Protein AF-A0A7J3TWW7-F1 (afdb_monomer_lite)

Secondary structure (DSSP, 8-state):
-------------EEEEEE----SS-S--TTSHHHHEEEPPEEEEEEEE-STT--EEEEEEEEEE-SS--S----BTTB-SSEEEEEEEEEEESS-EEEEEEEEESSEEEEEETTEEEEEE-S--S-EEPPPEEEEE-SEEEEEEEEEE-

pLDDT: mean 74.26, std 22.68, range [24.44, 97.81]

Sequence (150 aa):
MRYMRKSVFVPGLVVLIIGACLLGYGFKYAGDLDALIKASEWNVTWYRVIDSYGTWGDVIGRSTLPARFGRTTIVYDDVSEEFGFKATMTIELLRDDTVVFQTGSDDGIMLYVDGELVVNSWVLRGYTLNSPVHIPLKAGTHVLELWYYE

Foldseek 3Di:
DDPDPPPDAAWWWWKDWDQDPPPDDDDDDPPCVVVFKDKDWKWKWKFFADDLQRHGDDTPDIDTHGRGDIGDQDDDPNDNARMKIKIKMKMAGQFWTKIKTKTKDQAFKWKDKQNHTQDGRRGHDGIDIDDITIHTDGGGMIMMMMIYHD

Radius of gyration: 16.42 Å; chains: 1; bounding box: 52×33×41 Å

Structure (mmCIF, N/CA/C/O backbone):
data_AF-A0A7J3TWW7-F1
#
_entry.id   AF-A0A7J3TWW7-F1
#
loop_
_atom_site.group_PDB
_atom_site.id
_atom_site.type_symbol
_atom_site.label_atom_id
_atom_site.label_alt_id
_atom_site.label_comp_id
_atom_site.label_asym_id
_atom_site.label_entity_id
_atom_site.label_seq_id
_atom_site.pdbx_PDB_ins_code
_atom_site.Cartn_x
_atom_site.Cartn_y
_atom_site.Cartn_z
_atom_site.occupancy
_atom_site.B_iso_or_equiv
_atom_site.auth_seq_id
_atom_site.auth_comp_id
_atom_site.auth_asym_id
_atom_site.auth_atom_id
_atom_site.pdbx_PDB_model_num
ATOM 1 N N . MET A 1 1 ? 36.348 -14.630 -5.494 1.00 34.28 1 MET A N 1
ATOM 2 C CA . MET A 1 1 ? 36.447 -13.162 -5.649 1.00 34.28 1 MET A CA 1
ATOM 3 C C . MET A 1 1 ? 35.311 -12.536 -4.859 1.00 34.28 1 MET A C 1
ATOM 5 O O . MET A 1 1 ? 34.189 -13.008 -4.954 1.00 34.28 1 MET A O 1
ATOM 9 N N . ARG A 1 2 ? 35.634 -11.588 -3.979 1.00 36.47 2 ARG A N 1
ATOM 10 C CA . ARG A 1 2 ? 34.725 -10.994 -2.990 1.00 36.47 2 ARG A CA 1
ATOM 11 C C . ARG A 1 2 ? 33.919 -9.905 -3.695 1.00 36.47 2 ARG A C 1
ATOM 13 O O . ARG A 1 2 ? 34.450 -8.822 -3.915 1.00 36.47 2 ARG A O 1
ATOM 20 N N . TYR A 1 3 ? 32.694 -10.213 -4.113 1.00 34.44 3 TYR A N 1
ATOM 21 C CA . TYR A 1 3 ? 31.824 -9.202 -4.705 1.00 34.44 3 TYR A CA 1
ATOM 22 C C . TYR A 1 3 ? 31.476 -8.175 -3.627 1.00 34.44 3 TYR A C 1
ATOM 24 O O . TYR A 1 3 ? 30.953 -8.497 -2.560 1.00 34.44 3 TYR A O 1
ATOM 32 N N . MET A 1 4 ? 31.909 -6.944 -3.879 1.00 31.36 4 MET A N 1
ATOM 33 C CA . MET A 1 4 ? 31.621 -5.776 -3.065 1.00 31.36 4 MET A CA 1
ATOM 34 C C . MET A 1 4 ? 30.103 -5.604 -2.984 1.00 31.36 4 MET A C 1
ATOM 36 O O . MET A 1 4 ? 29.473 -5.351 -4.006 1.00 31.36 4 MET A O 1
ATOM 40 N N . ARG A 1 5 ? 29.529 -5.698 -1.777 1.00 31.98 5 ARG A N 1
ATOM 41 C CA . ARG A 1 5 ? 28.188 -5.173 -1.492 1.00 31.98 5 ARG A CA 1
ATOM 42 C C . ARG A 1 5 ? 28.248 -3.663 -1.708 1.00 31.98 5 ARG A C 1
ATOM 44 O O . ARG A 1 5 ? 28.716 -2.936 -0.834 1.00 31.98 5 ARG A O 1
ATOM 51 N N . LYS A 1 6 ? 27.891 -3.195 -2.902 1.00 28.00 6 LYS A N 1
ATOM 52 C CA . LYS A 1 6 ? 27.650 -1.772 -3.123 1.00 28.00 6 LYS A CA 1
ATOM 53 C C . LYS A 1 6 ? 26.308 -1.469 -2.475 1.00 28.00 6 LYS A C 1
ATOM 55 O O . LYS A 1 6 ? 25.274 -1.853 -2.999 1.00 28.00 6 LYS A O 1
ATOM 60 N N . SER A 1 7 ? 26.344 -0.830 -1.313 1.00 24.44 7 SER A N 1
ATOM 61 C CA . SER A 1 7 ? 25.154 -0.240 -0.714 1.00 24.44 7 SER A CA 1
ATOM 62 C C . SER A 1 7 ? 24.705 0.906 -1.615 1.00 24.44 7 SER A C 1
ATOM 64 O O . SER A 1 7 ? 25.335 1.964 -1.620 1.00 24.44 7 SER A O 1
ATOM 66 N N . VAL A 1 8 ? 23.671 0.675 -2.417 1.00 28.28 8 VAL A N 1
ATOM 67 C CA . VAL A 1 8 ? 22.966 1.742 -3.126 1.00 28.28 8 VAL A CA 1
ATOM 68 C C . VAL A 1 8 ? 21.905 2.274 -2.167 1.00 28.28 8 VAL A C 1
ATOM 70 O O . VAL A 1 8 ? 21.183 1.517 -1.520 1.00 28.28 8 VAL A O 1
ATOM 73 N N . PHE A 1 9 ? 21.939 3.586 -1.956 1.00 30.98 9 PHE A N 1
ATOM 74 C CA . PHE A 1 9 ? 21.064 4.309 -1.048 1.00 30.98 9 PHE A CA 1
ATOM 75 C C . PHE A 1 9 ? 19.880 4.816 -1.853 1.00 30.98 9 PHE A C 1
ATOM 77 O O . PHE A 1 9 ? 20.066 5.699 -2.686 1.00 30.98 9 PHE A O 1
ATOM 84 N N . VAL A 1 10 ? 18.692 4.302 -1.551 1.00 31.55 10 VAL A N 1
ATOM 85 C CA . VAL A 1 10 ? 17.443 4.881 -2.033 1.00 31.55 10 VAL A CA 1
ATOM 86 C C . VAL A 1 10 ? 16.579 5.193 -0.813 1.00 31.55 10 VAL A C 1
ATOM 88 O O . VAL A 1 10 ? 16.381 4.324 0.049 1.00 31.55 10 VAL A O 1
ATOM 91 N N . PRO A 1 11 ? 16.155 6.452 -0.618 1.00 30.31 11 PRO A N 1
ATOM 92 C CA . PRO A 1 11 ? 15.336 6.796 0.520 1.00 30.31 11 PRO A CA 1
ATOM 93 C C . PRO A 1 11 ? 13.897 6.319 0.317 1.00 30.31 11 PRO A C 1
ATOM 95 O O . PRO A 1 11 ? 13.223 6.747 -0.599 1.00 30.31 11 PRO A O 1
ATOM 98 N N . GLY A 1 12 ? 13.396 5.590 1.312 1.00 34.06 12 GLY A N 1
ATOM 99 C CA . GLY A 1 12 ? 12.126 5.912 1.947 1.00 34.06 12 GLY A CA 1
ATOM 100 C C . GLY A 1 12 ? 10.879 5.287 1.347 1.00 34.06 12 GLY A C 1
ATOM 101 O O . GLY A 1 12 ? 10.174 5.903 0.566 1.00 34.06 12 GLY A O 1
ATOM 102 N N . LEU A 1 13 ? 10.499 4.157 1.931 1.00 42.47 13 LEU A N 1
ATOM 103 C CA . LEU A 1 13 ? 9.100 3.871 2.181 1.00 42.47 13 LEU A CA 1
ATOM 104 C C . LEU A 1 13 ? 8.803 4.241 3.637 1.00 42.47 13 LEU A C 1
ATOM 106 O O . LEU A 1 13 ? 9.455 3.761 4.562 1.00 42.47 13 LEU A O 1
ATOM 110 N N . VAL A 1 14 ? 7.860 5.145 3.862 1.00 43.88 14 VAL A N 1
ATOM 111 C CA . VAL A 1 14 ? 7.315 5.405 5.200 1.00 43.88 14 VAL A CA 1
ATOM 112 C C . VAL A 1 14 ? 5.841 5.097 5.103 1.00 43.88 14 VAL A C 1
ATOM 114 O O . VAL A 1 14 ? 5.175 5.711 4.287 1.00 43.88 14 VAL A O 1
ATOM 117 N N . VAL A 1 15 ? 5.338 4.167 5.908 1.00 48.38 15 VAL A N 1
ATOM 118 C CA . VAL A 1 15 ? 3.901 4.063 6.181 1.00 48.38 15 VAL A CA 1
ATOM 119 C C . VAL A 1 15 ? 3.727 4.247 7.675 1.00 48.38 15 VAL A C 1
ATOM 121 O O . VAL A 1 15 ? 4.049 3.369 8.476 1.00 48.38 15 VAL A O 1
ATOM 124 N N . LEU A 1 16 ? 3.259 5.430 8.058 1.00 49.09 16 LEU A N 1
ATOM 125 C CA . LEU A 1 16 ? 2.826 5.689 9.423 1.00 49.09 16 LEU A CA 1
ATOM 126 C C . LEU A 1 16 ? 1.307 5.605 9.453 1.00 49.09 16 LEU A C 1
ATOM 128 O O . LEU A 1 16 ? 0.633 6.417 8.828 1.00 49.09 16 LEU A O 1
ATOM 132 N N . ILE A 1 17 ? 0.795 4.618 10.187 1.00 49.72 17 ILE A N 1
ATOM 133 C CA . ILE A 1 17 ? -0.590 4.588 10.652 1.00 49.72 17 ILE A CA 1
ATOM 134 C C . ILE A 1 17 ? -0.600 5.401 11.942 1.00 49.72 17 ILE A C 1
ATOM 136 O O . ILE A 1 17 ? -0.097 4.941 12.969 1.00 49.72 17 ILE A O 1
ATOM 140 N N . ILE A 1 18 ? -1.116 6.624 11.882 1.00 49.19 18 ILE A N 1
ATOM 141 C CA . ILE A 1 18 ? -1.306 7.474 13.058 1.00 49.19 18 ILE A CA 1
ATOM 142 C C . ILE A 1 18 ? -2.815 7.613 13.259 1.00 49.19 18 ILE A C 1
ATOM 144 O O . ILE A 1 18 ? -3.466 8.338 12.519 1.00 49.19 18 ILE A O 1
ATOM 148 N N . GLY A 1 19 ? -3.401 6.930 14.244 1.00 38.44 19 GLY A N 1
ATOM 149 C CA . GLY A 1 19 ? -4.734 7.298 14.730 1.00 38.44 19 GLY A CA 1
ATOM 150 C C . GLY A 1 19 ? -4.659 8.714 15.298 1.00 38.44 19 GLY A C 1
ATOM 151 O O . GLY A 1 19 ? -3.917 8.944 16.254 1.00 38.44 19 GLY A O 1
ATOM 152 N N . ALA A 1 20 ? -5.333 9.685 14.682 1.00 37.47 20 ALA A N 1
ATOM 153 C CA . ALA A 1 20 ? -5.228 11.082 15.085 1.00 37.47 20 ALA A CA 1
ATOM 154 C C . ALA A 1 20 ? -6.603 11.738 15.196 1.00 37.47 20 ALA A C 1
ATOM 156 O O . ALA A 1 20 ? -7.074 12.400 14.275 1.00 37.47 20 ALA A O 1
ATOM 157 N N . CYS A 1 21 ? -7.163 11.667 16.401 1.00 30.64 21 CYS A N 1
ATOM 158 C CA . CYS A 1 21 ? -7.782 12.822 17.041 1.00 30.64 21 CYS A CA 1
ATOM 159 C C . CYS A 1 21 ? -7.525 12.801 18.559 1.00 30.64 21 CYS A C 1
ATOM 161 O O . CYS A 1 21 ? -8.410 12.529 19.363 1.00 30.64 21 CYS A O 1
ATOM 163 N N . LEU A 1 22 ? -6.316 13.201 18.962 1.00 30.78 22 LEU A N 1
ATOM 164 C CA . LEU A 1 22 ? -6.206 14.237 19.990 1.00 30.78 22 LEU A CA 1
ATOM 165 C C . LEU A 1 22 ? -6.033 15.561 19.238 1.00 30.78 22 LEU A C 1
ATOM 167 O O . LEU A 1 22 ? -4.920 16.021 18.986 1.00 30.78 22 LEU A O 1
ATOM 171 N N . LEU A 1 23 ? -7.151 16.137 18.785 1.00 34.19 23 LEU A N 1
ATOM 172 C CA . LEU A 1 23 ? -7.170 17.522 18.319 1.00 34.19 23 LEU A CA 1
ATOM 173 C C . LEU A 1 23 ? -6.883 18.412 19.532 1.00 34.19 23 LEU A C 1
ATOM 175 O O . LEU A 1 23 ? -7.774 18.742 20.307 1.00 34.19 23 LEU A O 1
ATOM 179 N N . GLY A 1 24 ? -5.606 18.745 19.702 1.00 32.03 24 GLY A N 1
ATOM 180 C CA . GLY A 1 24 ? -5.088 19.535 20.812 1.00 32.03 24 GLY A CA 1
ATOM 181 C C . GLY A 1 24 ? -4.198 18.699 21.727 1.00 32.03 24 GLY A C 1
ATOM 182 O O . GLY A 1 24 ? -4.659 17.750 22.344 1.00 32.03 24 GLY A O 1
ATOM 183 N N . TYR A 1 25 ? -2.940 19.125 21.852 1.00 30.67 25 TYR A N 1
ATOM 184 C CA . TYR A 1 25 ? -1.873 18.562 22.693 1.00 30.67 25 TYR A CA 1
ATOM 185 C C . TYR A 1 25 ? -1.078 17.387 22.103 1.00 30.67 25 TYR A C 1
ATOM 187 O O . TYR A 1 25 ? -1.235 16.243 22.491 1.00 30.67 25 TYR A O 1
ATOM 195 N N . GLY A 1 26 ? -0.142 17.750 21.215 1.00 32.69 26 GLY A N 1
ATOM 196 C CA . GLY A 1 26 ? 1.289 17.421 21.302 1.00 32.69 26 GLY A CA 1
ATOM 197 C C . GLY A 1 26 ? 1.720 15.954 21.382 1.00 32.69 26 GLY A C 1
ATOM 198 O O . GLY A 1 26 ? 1.372 15.274 22.327 1.00 32.69 26 GLY A O 1
ATOM 199 N N . PHE A 1 27 ? 2.602 15.558 20.451 1.00 37.34 27 PHE A N 1
ATOM 200 C CA . PHE A 1 27 ? 3.591 14.453 20.430 1.00 37.34 27 PHE A CA 1
ATOM 201 C C . PHE A 1 27 ? 3.882 13.660 21.739 1.00 37.34 27 PHE A C 1
ATOM 203 O O . PHE A 1 27 ? 5.023 13.482 22.160 1.00 37.34 27 PHE A O 1
ATOM 210 N N . LYS A 1 28 ? 2.845 13.124 2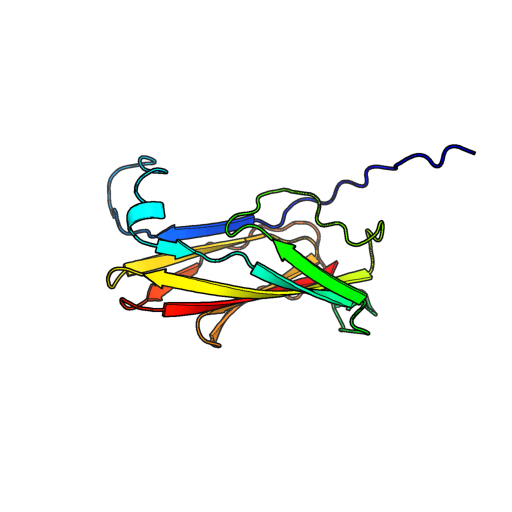2.363 1.00 37.50 28 LYS A N 1
ATOM 211 C CA . LYS A 1 28 ? 2.770 12.051 23.353 1.00 37.50 28 LYS A CA 1
ATOM 212 C C . LYS A 1 28 ? 1.516 11.338 22.855 1.00 37.50 28 LYS A C 1
ATOM 214 O O . LYS A 1 28 ? 0.482 11.972 22.769 1.00 37.50 28 LYS A O 1
ATOM 219 N N . TYR A 1 29 ? 1.551 10.166 22.246 1.00 39.22 29 TYR A N 1
ATOM 220 C CA . TYR A 1 29 ? 1.827 8.892 22.876 1.00 39.22 29 TYR A CA 1
ATOM 221 C C . TYR A 1 29 ? 2.133 7.881 21.762 1.00 39.22 29 TYR A C 1
ATOM 223 O O . TYR A 1 29 ? 1.230 7.410 21.079 1.00 39.22 29 TYR A O 1
ATOM 231 N N . ALA A 1 30 ? 3.399 7.497 21.596 1.00 41.38 30 ALA A N 1
ATOM 232 C CA . ALA A 1 30 ? 3.732 6.313 20.798 1.00 41.38 30 ALA A CA 1
ATOM 233 C C . ALA A 1 30 ? 3.204 5.011 21.448 1.00 41.38 30 ALA A C 1
ATOM 235 O O . ALA A 1 30 ? 3.115 3.994 20.773 1.00 41.38 30 ALA A O 1
ATOM 236 N N . GLY A 1 31 ? 2.839 5.053 22.741 1.00 40.06 31 GLY A N 1
ATOM 237 C CA . GLY A 1 31 ? 2.336 3.911 23.514 1.00 40.06 31 GLY A CA 1
ATOM 238 C C . GLY A 1 31 ? 0.823 3.652 23.449 1.00 40.06 31 GLY A C 1
ATOM 239 O O . GLY A 1 31 ? 0.417 2.551 23.791 1.00 40.06 31 GLY A O 1
ATOM 240 N N . ASP A 1 32 ? -0.002 4.608 22.993 1.00 49.12 32 ASP A N 1
ATOM 241 C CA . ASP A 1 32 ? -1.472 4.438 22.891 1.00 49.12 32 ASP A CA 1
ATOM 242 C C . ASP A 1 32 ? -1.933 3.918 21.518 1.00 49.12 32 ASP A C 1
ATOM 244 O O . ASP A 1 32 ? -3.066 3.469 21.358 1.00 49.12 32 ASP A O 1
ATOM 248 N N . LEU A 1 33 ? -1.062 3.949 20.507 1.00 49.81 33 LEU A N 1
ATOM 249 C CA . LEU A 1 33 ? -1.395 3.494 19.154 1.00 49.81 33 LEU A CA 1
ATOM 250 C C . LEU A 1 33 ? -1.642 1.984 19.087 1.00 49.81 33 LEU A C 1
ATOM 252 O O . LEU A 1 33 ? -2.605 1.554 18.455 1.00 49.81 33 LEU A O 1
ATOM 256 N N . ASP A 1 34 ? -0.831 1.199 19.796 1.00 50.97 34 ASP A N 1
ATOM 257 C CA . ASP A 1 34 ? -0.985 -0.259 19.867 1.00 50.97 34 ASP A CA 1
ATOM 258 C C . ASP A 1 34 ? -2.210 -0.662 20.717 1.00 50.97 34 ASP A C 1
ATOM 260 O O . ASP A 1 34 ? -2.677 -1.799 20.644 1.00 50.97 34 ASP A O 1
ATOM 264 N N . ALA A 1 35 ? -2.763 0.277 21.499 1.00 56.50 35 ALA A N 1
ATOM 265 C CA . ALA A 1 35 ? -4.003 0.087 22.245 1.00 56.50 35 ALA A CA 1
ATOM 266 C C . ALA A 1 35 ? -5.260 0.334 21.395 1.00 56.50 35 ALA A C 1
ATOM 268 O O . ALA A 1 35 ? -6.320 -0.164 21.757 1.00 56.50 35 ALA A O 1
ATOM 269 N N . LEU A 1 36 ? -5.170 1.081 20.288 1.00 65.88 36 LEU A N 1
ATOM 270 C CA . LEU A 1 36 ? -6.326 1.463 19.464 1.00 65.88 36 LEU A CA 1
ATOM 271 C C . LEU A 1 36 ? -6.402 0.700 18.137 1.00 65.88 36 LEU A C 1
ATOM 273 O O . LEU A 1 36 ? -7.504 0.429 17.653 1.00 65.88 36 LEU A O 1
ATOM 277 N N . ILE A 1 37 ? -5.245 0.379 17.555 1.00 72.38 37 ILE A N 1
ATOM 278 C CA . ILE A 1 37 ? -5.134 -0.278 16.254 1.00 72.38 37 ILE A CA 1
ATOM 279 C C . ILE A 1 37 ? -4.206 -1.479 16.382 1.00 72.38 37 ILE A C 1
ATOM 281 O O . ILE A 1 37 ? -3.019 -1.331 16.671 1.00 72.38 37 ILE A O 1
ATOM 285 N N . LYS A 1 38 ? -4.728 -2.673 16.097 1.00 82.62 38 LYS A N 1
ATOM 286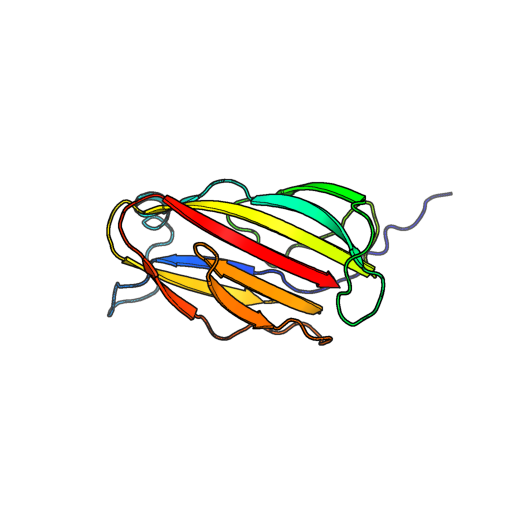 C CA . LYS A 1 38 ? -3.893 -3.864 15.900 1.00 82.62 38 LYS A CA 1
ATOM 287 C C . LYS A 1 38 ? -3.618 -4.027 14.419 1.00 82.62 38 LYS A C 1
ATOM 289 O O . LYS A 1 38 ? -4.539 -4.002 13.614 1.00 82.62 38 LYS A O 1
ATOM 294 N N . ALA A 1 39 ? -2.357 -4.206 14.065 1.00 82.19 39 ALA A N 1
ATOM 295 C CA . ALA A 1 39 ? -1.908 -4.292 12.686 1.00 82.19 39 ALA A CA 1
ATOM 296 C C . ALA A 1 39 ? -1.231 -5.644 12.440 1.00 82.19 39 ALA A C 1
ATOM 298 O O . ALA A 1 39 ? -0.400 -6.071 13.244 1.00 82.19 39 ALA A O 1
ATOM 299 N N . SER A 1 40 ? -1.572 -6.311 11.336 1.00 85.31 40 SER A N 1
ATOM 300 C CA . SER A 1 40 ? -0.827 -7.488 10.880 1.00 85.31 40 SER A CA 1
ATOM 301 C C . SER A 1 40 ? 0.513 -7.089 10.257 1.00 85.31 40 SER A C 1
ATOM 303 O O . SER A 1 40 ? 0.765 -5.920 9.970 1.00 85.31 40 SER A O 1
ATOM 305 N N . GLU A 1 41 ? 1.369 -8.069 9.975 1.00 83.81 41 GLU A N 1
ATOM 306 C CA . GLU A 1 41 ? 2.409 -7.869 8.966 1.00 83.81 41 GLU A CA 1
ATOM 307 C C . GLU A 1 41 ? 1.770 -7.657 7.586 1.00 83.81 41 GLU A C 1
ATOM 309 O O . GLU A 1 41 ? 0.646 -8.100 7.320 1.00 83.81 41 GLU A O 1
ATOM 314 N N . TRP A 1 42 ? 2.503 -6.990 6.703 1.00 85.31 42 TRP A N 1
ATOM 315 C CA . TRP A 1 42 ? 2.181 -6.938 5.288 1.00 85.31 42 TRP A CA 1
ATOM 316 C C . TRP A 1 42 ? 2.533 -8.270 4.641 1.00 85.31 42 TRP A C 1
ATOM 318 O O . TRP A 1 42 ? 3.668 -8.727 4.751 1.00 85.31 42 TRP A O 1
ATOM 328 N N . ASN A 1 43 ? 1.589 -8.868 3.923 1.00 91.50 43 ASN A N 1
ATOM 329 C CA . ASN A 1 43 ? 1.868 -9.957 2.997 1.00 91.50 43 ASN A CA 1
ATOM 330 C C . ASN A 1 43 ? 2.277 -9.358 1.653 1.00 91.50 43 ASN A C 1
ATOM 332 O O . ASN A 1 43 ? 1.494 -8.618 1.064 1.00 91.50 43 ASN A O 1
ATOM 336 N N . VAL A 1 44 ? 3.492 -9.645 1.191 1.00 91.50 44 VAL A N 1
ATOM 337 C CA . VAL A 1 44 ? 4.095 -8.969 0.039 1.00 91.50 44 VAL A CA 1
ATOM 338 C C . VAL A 1 44 ? 4.274 -9.943 -1.112 1.00 91.50 44 VAL A C 1
ATOM 340 O O . VAL A 1 44 ? 4.852 -11.017 -0.945 1.00 91.50 44 VAL A O 1
ATOM 343 N N . THR A 1 45 ? 3.820 -9.542 -2.296 1.00 94.19 45 THR A N 1
ATOM 344 C CA . THR A 1 45 ? 4.186 -10.177 -3.565 1.00 94.19 45 THR A CA 1
ATOM 345 C C . THR A 1 45 ? 5.078 -9.226 -4.347 1.00 94.19 45 THR A C 1
ATOM 347 O O . THR A 1 45 ? 4.680 -8.096 -4.629 1.00 94.19 45 THR A O 1
ATOM 350 N N . TRP A 1 46 ? 6.271 -9.699 -4.690 1.00 93.38 46 TRP A N 1
ATOM 351 C CA . TRP A 1 46 ? 7.276 -8.964 -5.448 1.00 93.38 46 TRP A CA 1
ATOM 352 C C . TRP A 1 46 ? 7.091 -9.194 -6.936 1.00 93.38 46 TRP A C 1
ATOM 354 O O . TRP A 1 46 ? 6.834 -10.323 -7.368 1.00 93.38 46 TRP A O 1
ATOM 364 N N . TYR A 1 47 ? 7.288 -8.140 -7.711 1.00 93.69 47 TYR A N 1
ATOM 365 C CA . TYR A 1 47 ? 7.183 -8.142 -9.160 1.00 93.69 47 TYR A CA 1
ATOM 366 C C . TYR A 1 47 ? 8.455 -7.568 -9.766 1.00 93.69 47 TYR A C 1
ATOM 368 O O . TYR A 1 47 ? 9.029 -6.618 -9.233 1.00 93.69 47 TYR A O 1
ATOM 376 N N . ARG A 1 48 ? 8.854 -8.112 -10.916 1.00 92.31 48 ARG A N 1
ATOM 377 C CA . ARG A 1 48 ? 9.702 -7.373 -11.851 1.00 92.31 48 ARG A CA 1
ATOM 378 C C . ARG A 1 48 ? 8.897 -6.185 -12.368 1.00 92.31 48 ARG A C 1
ATOM 380 O O . ARG A 1 48 ? 7.725 -6.350 -12.706 1.00 92.31 48 ARG A O 1
ATOM 387 N N . VAL A 1 49 ? 9.520 -5.023 -12.464 1.00 92.69 49 VAL A N 1
ATOM 388 C CA . VAL A 1 49 ? 8.967 -3.859 -13.161 1.00 92.69 49 VAL A CA 1
ATOM 389 C C . VAL A 1 49 ? 9.648 -3.788 -14.524 1.00 92.69 49 VAL A C 1
ATOM 391 O O . VAL A 1 49 ? 10.841 -4.039 -14.630 1.00 92.69 49 VAL A O 1
ATOM 394 N N . ILE A 1 50 ? 8.879 -3.589 -15.594 1.00 93.06 50 ILE A N 1
ATOM 395 C CA . ILE A 1 50 ? 9.390 -3.757 -16.970 1.00 93.06 50 ILE A CA 1
ATOM 396 C C . ILE A 1 50 ? 9.636 -2.436 -17.702 1.00 93.06 50 ILE A C 1
ATOM 398 O O . ILE A 1 50 ? 10.088 -2.448 -18.846 1.00 93.06 50 ILE A O 1
ATOM 402 N N . ASP A 1 51 ? 9.336 -1.311 -17.058 1.00 92.25 51 ASP A N 1
ATOM 403 C CA . ASP A 1 51 ? 9.660 0.031 -17.527 1.00 92.25 51 ASP A CA 1
ATOM 404 C C . ASP A 1 51 ? 9.768 1.021 -16.358 1.00 92.25 51 ASP A C 1
ATOM 406 O O . ASP A 1 51 ? 9.337 0.749 -15.242 1.00 92.25 51 ASP A O 1
ATOM 410 N N . SER A 1 52 ? 10.287 2.217 -16.630 1.00 90.50 52 SER A N 1
ATOM 411 C CA . SER A 1 52 ? 10.440 3.284 -15.631 1.00 90.50 52 SER A CA 1
ATOM 412 C C . SER A 1 52 ? 9.115 3.911 -15.158 1.00 90.50 52 SER A C 1
ATOM 414 O O . SER A 1 52 ? 9.125 4.889 -14.416 1.00 90.50 52 SER A O 1
ATOM 416 N N . TYR A 1 53 ? 7.962 3.415 -15.615 1.00 93.06 53 TYR A N 1
ATOM 417 C CA . TYR A 1 53 ? 6.636 3.932 -15.258 1.00 93.06 53 TYR A CA 1
ATOM 418 C C . TYR A 1 53 ? 5.858 2.964 -14.354 1.00 93.06 53 TYR A C 1
ATOM 420 O O . TYR A 1 53 ? 4.659 3.150 -14.120 1.00 93.06 53 TYR A O 1
ATOM 428 N N . GLY A 1 54 ? 6.532 1.936 -13.831 1.00 93.75 54 GLY A N 1
ATOM 429 C CA . GLY A 1 54 ? 5.941 0.985 -12.900 1.00 93.75 54 GLY A CA 1
ATOM 430 C C . GLY A 1 54 ? 5.051 -0.053 -13.579 1.00 93.75 54 GLY A C 1
ATOM 431 O O . GLY A 1 54 ? 4.120 -0.561 -12.950 1.00 93.75 54 GLY A O 1
ATOM 432 N N . THR A 1 55 ? 5.267 -0.377 -14.858 1.00 96.12 55 THR A N 1
ATOM 433 C CA . THR A 1 55 ? 4.517 -1.473 -15.484 1.00 96.12 55 THR A CA 1
ATOM 434 C C . THR A 1 55 ? 4.906 -2.807 -14.848 1.00 96.12 55 THR A C 1
ATOM 436 O O . THR A 1 55 ? 6.073 -3.200 -14.828 1.00 96.12 55 THR A O 1
ATOM 439 N N . TRP A 1 56 ? 3.906 -3.527 -14.338 1.00 96.94 56 TRP A N 1
ATOM 440 C CA . TRP A 1 56 ? 4.089 -4.834 -13.712 1.00 96.94 56 TRP A CA 1
ATOM 441 C C . TRP A 1 56 ? 4.499 -5.908 -14.725 1.00 96.94 56 TRP A C 1
ATOM 443 O O . TRP A 1 56 ? 3.824 -6.109 -15.734 1.00 96.94 56 TRP A O 1
ATOM 453 N N . GLY A 1 57 ? 5.566 -6.637 -14.410 1.00 95.19 57 GLY A N 1
ATOM 454 C CA . GLY A 1 57 ? 5.974 -7.875 -15.066 1.00 95.19 57 GLY A CA 1
ATOM 455 C C . GLY A 1 57 ? 5.687 -9.108 -14.210 1.00 95.19 57 GLY A C 1
ATOM 456 O O . GLY A 1 57 ? 4.689 -9.182 -13.491 1.00 95.19 57 GLY A O 1
ATOM 457 N N . ASP A 1 58 ? 6.579 -10.094 -14.296 1.00 94.94 58 ASP A N 1
ATOM 458 C CA . ASP A 1 58 ? 6.432 -11.377 -13.608 1.00 94.94 58 ASP A CA 1
ATOM 459 C C . ASP A 1 58 ? 6.523 -11.255 -12.082 1.00 94.94 58 ASP A C 1
ATOM 461 O O . ASP A 1 58 ? 7.259 -10.426 -11.543 1.00 94.94 58 ASP A O 1
ATOM 465 N N . VAL A 1 59 ? 5.832 -12.155 -11.375 1.00 94.81 59 VAL A N 1
ATOM 466 C CA . VAL A 1 59 ? 6.019 -12.350 -9.932 1.00 94.81 59 VAL A CA 1
ATOM 467 C C . VAL A 1 59 ? 7.391 -12.971 -9.690 1.00 94.81 59 VAL A C 1
ATOM 469 O O . VAL A 1 59 ? 7.656 -14.086 -10.139 1.00 94.81 59 VAL A O 1
ATOM 472 N N . ILE A 1 60 ? 8.239 -12.278 -8.934 1.00 90.44 60 ILE A N 1
ATOM 473 C CA . ILE A 1 60 ? 9.611 -12.715 -8.637 1.00 90.44 60 ILE A CA 1
ATOM 474 C C . ILE A 1 60 ? 9.771 -13.271 -7.224 1.00 90.44 60 ILE A C 1
ATOM 476 O O . ILE A 1 60 ? 10.777 -13.921 -6.950 1.00 90.44 60 ILE A O 1
ATOM 480 N N . GLY A 1 61 ? 8.788 -13.069 -6.338 1.00 88.50 61 GLY A N 1
ATOM 481 C CA . GLY A 1 61 ? 8.893 -13.524 -4.956 1.00 88.50 61 GLY A CA 1
ATOM 482 C C . GLY A 1 61 ? 7.706 -13.213 -4.063 1.00 88.50 61 GLY A C 1
ATOM 483 O O . GLY A 1 61 ? 6.765 -12.518 -4.446 1.00 88.50 61 GLY A O 1
ATOM 484 N N . ARG A 1 62 ? 7.781 -13.716 -2.828 1.00 91.19 62 ARG A N 1
ATOM 485 C CA . ARG A 1 62 ? 6.874 -13.368 -1.728 1.00 91.19 62 ARG A CA 1
ATOM 486 C C . ARG A 1 62 ? 7.649 -13.213 -0.427 1.00 91.19 62 ARG A C 1
ATOM 488 O O . ARG A 1 62 ? 8.619 -13.933 -0.206 1.00 91.19 62 ARG A O 1
ATOM 495 N N . SER A 1 63 ? 7.207 -12.305 0.433 1.00 87.69 63 SER A N 1
ATOM 496 C CA . SER A 1 63 ? 7.769 -12.107 1.774 1.00 87.69 63 SER A CA 1
ATOM 497 C C . SER A 1 63 ? 6.732 -11.485 2.711 1.00 87.69 63 SER A C 1
ATOM 499 O O . SER A 1 63 ? 5.570 -11.307 2.336 1.00 87.69 63 SER A O 1
ATOM 501 N N . THR A 1 64 ? 7.156 -11.133 3.925 1.00 84.25 64 THR A N 1
ATOM 502 C CA . THR A 1 64 ? 6.414 -10.207 4.779 1.00 84.25 64 THR A CA 1
ATOM 503 C C . THR A 1 64 ? 7.222 -8.946 5.062 1.00 84.25 64 THR A C 1
ATOM 505 O O . THR A 1 64 ? 8.449 -8.938 4.934 1.00 84.25 64 THR A O 1
ATOM 508 N N . LEU A 1 65 ? 6.524 -7.863 5.403 1.00 79.12 65 LEU A N 1
ATOM 509 C CA . LEU A 1 65 ? 7.115 -6.649 5.967 1.00 79.12 65 LEU A CA 1
ATOM 510 C C . LEU A 1 65 ? 6.414 -6.325 7.292 1.00 79.12 65 LEU A C 1
ATOM 512 O O . LEU A 1 65 ? 5.215 -6.588 7.429 1.00 79.12 65 LEU A O 1
ATOM 516 N N . PRO A 1 66 ? 7.117 -5.741 8.275 1.00 75.88 66 PRO A N 1
ATOM 517 C CA . PRO A 1 66 ? 6.493 -5.373 9.541 1.00 75.88 66 PRO A CA 1
ATOM 518 C C . PRO A 1 66 ? 5.386 -4.335 9.321 1.00 75.88 66 PRO A C 1
ATOM 520 O O . PRO A 1 66 ? 5.461 -3.529 8.397 1.00 75.88 66 PRO A O 1
ATOM 523 N N . ALA A 1 67 ? 4.389 -4.301 10.211 1.00 71.62 67 ALA A N 1
ATOM 524 C CA . ALA A 1 67 ? 3.275 -3.342 10.165 1.00 71.62 67 ALA A CA 1
ATOM 525 C C . ALA A 1 67 ? 3.726 -1.879 9.991 1.00 71.62 67 ALA A C 1
ATOM 527 O O . ALA A 1 67 ? 3.055 -1.076 9.344 1.00 71.62 67 ALA A O 1
ATOM 528 N N . ARG A 1 68 ? 4.879 -1.542 10.580 1.00 67.25 68 ARG A N 1
ATOM 529 C CA . ARG A 1 68 ? 5.580 -0.274 10.396 1.00 67.25 68 ARG A CA 1
ATOM 530 C C . ARG A 1 68 ? 6.992 -0.573 9.906 1.00 67.25 68 ARG A C 1
ATOM 532 O O . ARG A 1 68 ? 7.780 -1.179 10.629 1.00 67.25 68 ARG A O 1
ATOM 539 N N . PHE A 1 69 ? 7.329 -0.092 8.720 1.00 61.47 69 PHE A N 1
ATOM 540 C CA . PHE A 1 69 ? 8.706 0.021 8.246 1.00 61.47 69 PHE A CA 1
ATOM 541 C C . PHE A 1 69 ? 8.985 1.506 7.951 1.00 61.47 69 PHE A C 1
ATOM 543 O O . PHE A 1 69 ? 8.119 2.244 7.476 1.00 61.47 69 PHE A O 1
ATOM 550 N N . GLY A 1 70 ? 10.170 1.977 8.346 1.00 56.62 70 GLY A N 1
ATOM 551 C CA . GLY A 1 70 ? 10.638 3.341 8.071 1.00 56.62 70 GLY A CA 1
ATOM 552 C C . GLY A 1 70 ? 11.522 3.381 6.827 1.00 56.62 70 GLY A C 1
ATOM 553 O O . GLY A 1 70 ? 11.532 2.408 6.077 1.00 56.62 70 GLY A O 1
ATOM 554 N N . ARG A 1 71 ? 12.323 4.458 6.676 1.00 50.75 71 ARG A N 1
ATOM 555 C CA . ARG A 1 71 ? 13.439 4.583 5.708 1.00 50.75 71 ARG A CA 1
ATOM 556 C C . ARG A 1 71 ? 14.418 3.410 5.856 1.00 50.75 71 ARG A C 1
ATOM 558 O O . ARG A 1 71 ? 15.475 3.522 6.468 1.00 50.75 71 ARG A O 1
ATOM 565 N N . THR A 1 72 ? 14.012 2.273 5.337 1.00 52.38 72 THR A N 1
ATOM 566 C CA . THR A 1 72 ? 14.721 1.0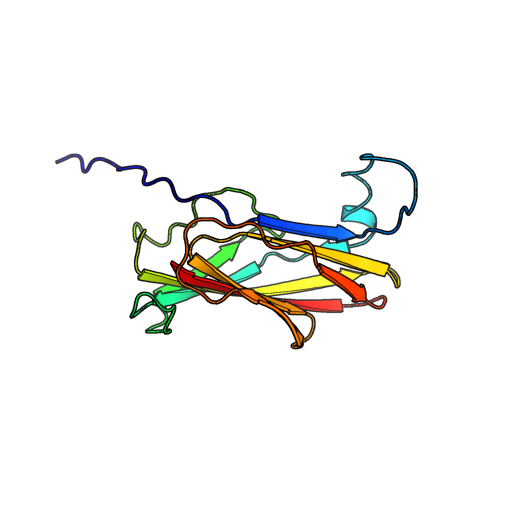09 5.275 1.00 52.38 72 THR A CA 1
ATOM 567 C C . THR A 1 72 ? 14.898 0.729 3.798 1.00 52.38 72 THR A C 1
ATOM 569 O O . THR A 1 72 ? 14.034 1.076 2.993 1.00 52.38 72 THR A O 1
ATOM 572 N N . THR A 1 73 ? 16.054 0.190 3.434 1.00 54.38 73 THR A N 1
ATOM 573 C CA . THR A 1 73 ? 16.303 -0.202 2.053 1.00 54.38 73 THR A CA 1
ATOM 574 C C . THR A 1 73 ? 15.410 -1.397 1.766 1.00 54.38 73 THR A C 1
ATOM 576 O O . THR A 1 73 ? 15.554 -2.446 2.398 1.00 54.38 73 THR A O 1
ATOM 579 N N . ILE A 1 74 ? 14.466 -1.214 0.854 1.00 61.47 74 ILE A N 1
ATOM 580 C CA . ILE A 1 74 ? 13.691 -2.314 0.317 1.00 61.47 74 ILE A CA 1
ATOM 581 C C . ILE A 1 74 ? 14.530 -2.886 -0.816 1.00 61.47 74 ILE A C 1
ATOM 583 O O . ILE A 1 74 ? 14.720 -2.239 -1.832 1.00 61.47 74 ILE A O 1
ATOM 587 N N . VAL A 1 75 ? 15.108 -4.061 -0.589 1.00 59.88 75 VAL A N 1
ATOM 588 C CA . VAL A 1 75 ? 15.865 -4.797 -1.603 1.00 59.88 75 VAL A CA 1
ATOM 589 C C . VAL A 1 75 ? 15.217 -6.157 -1.721 1.00 59.88 75 VAL A C 1
ATOM 591 O O . VAL A 1 75 ? 15.018 -6.834 -0.707 1.00 59.88 75 VAL A O 1
ATOM 594 N N . TYR A 1 76 ? 14.922 -6.570 -2.945 1.00 65.12 76 TYR A N 1
ATOM 595 C CA . TYR A 1 76 ? 14.553 -7.946 -3.222 1.00 65.12 76 TYR A CA 1
ATOM 596 C C . TYR A 1 76 ? 15.713 -8.649 -3.928 1.00 65.12 76 TYR A C 1
ATOM 598 O O . TYR A 1 76 ? 16.064 -8.282 -5.041 1.00 65.12 76 TYR A O 1
AT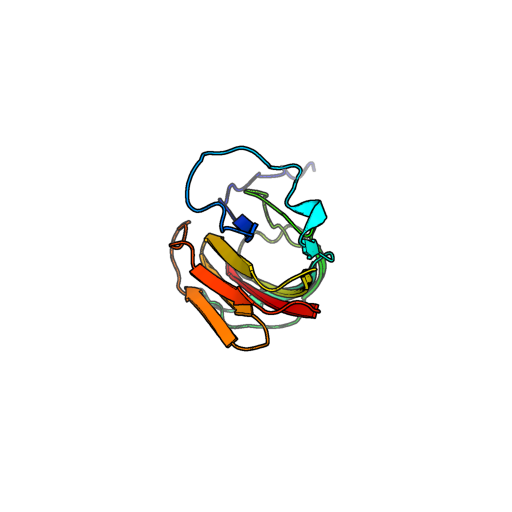OM 606 N N . ASP A 1 77 ? 16.305 -9.649 -3.266 1.00 63.59 77 ASP A N 1
ATOM 607 C CA . ASP A 1 77 ? 17.311 -10.564 -3.840 1.00 63.59 77 ASP A CA 1
ATOM 608 C C . ASP A 1 77 ? 18.435 -9.860 -4.642 1.00 63.59 77 ASP A C 1
ATOM 610 O O . ASP A 1 77 ? 18.735 -10.215 -5.779 1.00 63.59 77 ASP A O 1
ATOM 614 N N . ASP A 1 78 ? 19.029 -8.814 -4.049 1.00 62.25 78 ASP A N 1
ATOM 615 C CA . ASP A 1 78 ? 20.087 -7.958 -4.623 1.00 62.25 78 ASP A CA 1
ATOM 616 C C . ASP A 1 78 ? 19.702 -7.131 -5.876 1.00 62.25 78 ASP A C 1
ATOM 618 O O . ASP A 1 78 ? 20.565 -6.479 -6.472 1.00 62.25 78 ASP A O 1
ATOM 622 N N . VAL A 1 79 ? 18.421 -7.087 -6.254 1.00 59.44 79 VAL A N 1
ATOM 623 C CA . VAL A 1 79 ? 17.890 -6.190 -7.291 1.00 59.44 79 VAL A CA 1
ATOM 624 C C . VAL A 1 79 ? 17.545 -4.848 -6.645 1.00 59.44 79 VAL A C 1
ATOM 626 O O . VAL A 1 79 ? 16.737 -4.796 -5.718 1.00 59.44 79 VAL A O 1
ATOM 629 N N . SER A 1 80 ? 18.196 -3.773 -7.097 1.00 64.12 80 SER A N 1
ATOM 630 C CA . SER A 1 80 ? 17.964 -2.409 -6.597 1.00 64.12 80 SER A CA 1
ATOM 631 C C . SER A 1 80 ? 17.254 -1.495 -7.593 1.00 64.12 80 SER A C 1
ATOM 633 O O . SER A 1 80 ? 16.999 -0.358 -7.250 1.00 64.12 80 SER A O 1
ATOM 635 N N . GLU A 1 81 ? 16.980 -1.964 -8.807 1.00 64.06 81 GLU A N 1
ATOM 636 C CA . GLU A 1 81 ? 16.356 -1.190 -9.886 1.00 64.06 81 GLU A CA 1
ATOM 637 C C . GLU A 1 81 ? 15.379 -2.132 -10.607 1.00 64.06 81 GLU A C 1
ATOM 639 O O . GLU A 1 81 ? 15.685 -3.323 -10.736 1.00 64.06 81 GLU A O 1
ATOM 644 N N . GLU A 1 82 ? 14.244 -1.635 -11.096 1.00 82.19 82 GLU A N 1
ATOM 645 C CA . GLU A 1 82 ? 13.248 -2.402 -11.867 1.00 82.19 82 GLU A CA 1
ATOM 646 C C . GLU A 1 82 ? 12.504 -3.496 -11.068 1.00 82.19 82 GLU A C 1
ATOM 648 O O . GLU A 1 82 ? 12.260 -4.619 -11.542 1.00 82.19 82 GLU A O 1
ATOM 653 N N . PHE A 1 83 ? 12.079 -3.178 -9.848 1.00 88.69 83 PHE A N 1
ATOM 654 C CA . PHE A 1 83 ? 11.215 -4.032 -9.042 1.00 88.69 83 PHE A CA 1
ATOM 655 C C . PHE A 1 83 ? 10.103 -3.244 -8.351 1.00 88.69 83 PHE A C 1
ATOM 657 O O . PHE A 1 83 ? 10.119 -2.035 -8.172 1.00 88.69 83 PHE A O 1
ATOM 664 N N . GLY A 1 84 ? 9.085 -3.966 -7.918 1.00 91.44 84 GLY A N 1
ATOM 665 C CA . GLY A 1 84 ? 8.028 -3.379 -7.121 1.00 91.44 84 GLY A CA 1
ATOM 666 C C . GLY A 1 84 ? 7.299 -4.441 -6.339 1.00 91.44 84 GLY A C 1
ATOM 667 O O . GLY A 1 84 ? 7.595 -5.638 -6.427 1.00 91.44 84 GLY A O 1
ATOM 668 N N . PHE A 1 85 ? 6.313 -4.019 -5.569 1.00 92.88 85 PHE A N 1
ATOM 669 C CA . PHE A 1 85 ? 5.473 -4.957 -4.857 1.00 92.88 85 PHE A CA 1
ATOM 670 C C . PHE A 1 85 ? 4.031 -4.494 -4.769 1.00 92.88 85 PHE A C 1
ATOM 672 O O . PHE A 1 85 ? 3.716 -3.304 -4.802 1.00 92.88 85 PHE A O 1
ATOM 679 N N . LYS A 1 86 ? 3.163 -5.484 -4.574 1.00 96.12 86 LYS A N 1
ATOM 680 C CA . LYS A 1 86 ? 1.827 -5.291 -4.022 1.00 96.12 86 LYS A CA 1
ATOM 681 C C . LYS A 1 86 ? 1.786 -5.983 -2.678 1.00 96.12 86 LYS A C 1
ATOM 683 O O . LYS A 1 86 ? 2.178 -7.149 -2.568 1.00 96.12 86 LYS A O 1
ATOM 688 N N . ALA A 1 87 ? 1.343 -5.257 -1.669 1.00 93.12 87 ALA A N 1
ATOM 689 C CA . ALA A 1 87 ? 1.284 -5.743 -0.310 1.00 93.12 87 ALA A CA 1
ATOM 690 C C . ALA A 1 87 ? -0.106 -5.531 0.269 1.00 93.12 87 ALA A C 1
ATOM 692 O O . ALA A 1 87 ? -0.719 -4.496 0.034 1.00 93.12 87 ALA A O 1
ATOM 693 N N . THR A 1 88 ? -0.577 -6.485 1.065 1.00 95.12 88 THR A N 1
ATOM 694 C CA . THR A 1 88 ? -1.840 -6.364 1.802 1.00 95.12 88 THR A CA 1
ATOM 695 C C . THR A 1 88 ? -1.606 -6.536 3.291 1.00 95.12 88 THR A C 1
ATOM 697 O O . THR A 1 88 ? -0.843 -7.418 3.690 1.00 95.12 88 THR A O 1
ATOM 700 N N . MET A 1 89 ? -2.300 -5.763 4.116 1.00 91.25 89 MET A N 1
ATOM 701 C CA . MET A 1 89 ? -2.366 -5.991 5.559 1.00 91.25 89 MET A CA 1
ATOM 702 C C . MET A 1 89 ? -3.780 -5.745 6.078 1.00 91.25 89 MET A C 1
ATOM 704 O O . MET A 1 89 ? -4.579 -5.061 5.439 1.00 91.25 89 MET A O 1
ATOM 708 N N . THR A 1 90 ? -4.072 -6.263 7.265 1.00 89.62 90 THR A N 1
ATOM 709 C CA . THR A 1 90 ? -5.299 -5.935 7.994 1.00 89.62 90 THR A CA 1
ATOM 710 C C . THR A 1 90 ? -4.978 -5.062 9.192 1.00 89.62 90 THR A C 1
ATOM 712 O O . THR A 1 90 ? -4.013 -5.329 9.918 1.00 89.62 90 THR A O 1
ATOM 715 N N . ILE A 1 91 ? -5.828 -4.072 9.437 1.00 87.50 91 ILE A N 1
ATOM 716 C CA . ILE A 1 91 ? -5.864 -3.334 10.697 1.00 87.50 91 ILE A CA 1
ATOM 717 C C . ILE A 1 91 ? -7.197 -3.590 11.398 1.00 87.50 91 ILE A C 1
ATOM 719 O O . ILE A 1 91 ? -8.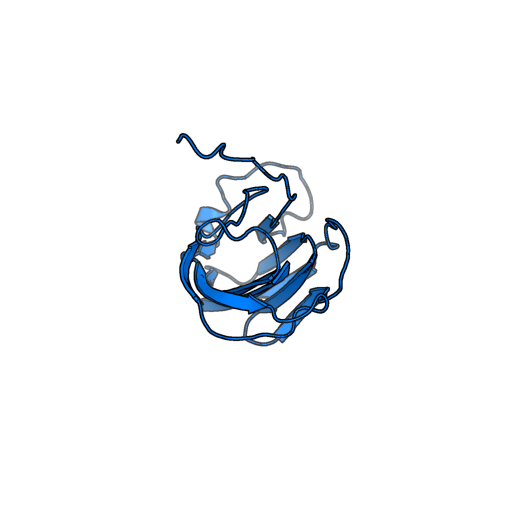236 -3.650 10.752 1.00 87.50 91 ILE A O 1
ATOM 723 N N . GLU A 1 92 ? -7.175 -3.754 12.713 1.00 87.75 92 GLU A N 1
ATOM 724 C CA . GLU A 1 92 ? -8.366 -3.837 13.558 1.00 87.75 92 GLU A CA 1
ATOM 725 C C . GLU A 1 92 ? -8.436 -2.577 14.421 1.00 87.75 92 GLU A C 1
ATOM 727 O O . GLU A 1 92 ? -7.566 -2.353 15.266 1.00 87.75 92 GLU A O 1
ATOM 732 N N . LEU A 1 93 ? -9.466 -1.760 14.200 1.00 84.38 93 LEU A N 1
ATOM 733 C CA . LEU A 1 93 ? -9.788 -0.586 15.007 1.00 84.38 93 LEU A CA 1
ATOM 734 C C . LEU A 1 93 ? -10.750 -0.972 16.129 1.00 84.38 93 LEU A C 1
ATOM 736 O O . LEU A 1 93 ? -11.812 -1.540 15.879 1.00 84.38 93 LEU A O 1
ATOM 740 N N . LEU A 1 94 ? -10.430 -0.594 17.367 1.00 84.94 94 LEU A N 1
ATOM 741 C CA . LEU A 1 94 ? -11.305 -0.884 18.513 1.00 84.94 94 LEU A CA 1
ATOM 742 C C . LEU A 1 94 ? -12.516 0.057 18.630 1.00 84.94 94 LEU A C 1
ATOM 744 O O . LEU A 1 94 ? -13.447 -0.226 19.384 1.00 84.94 94 LEU A O 1
ATOM 748 N N . ARG A 1 95 ? -12.506 1.187 17.919 1.00 82.00 95 ARG A N 1
ATOM 749 C CA . ARG A 1 95 ? -13.598 2.170 17.857 1.00 82.00 95 ARG A CA 1
ATOM 750 C C . ARG A 1 95 ? -13.500 2.987 16.570 1.00 82.00 95 ARG A C 1
ATOM 752 O O . ARG A 1 95 ? -12.443 3.014 15.948 1.00 82.00 95 ARG A O 1
ATOM 759 N N . ASP A 1 96 ? -14.573 3.696 16.239 1.00 84.62 96 ASP A N 1
ATOM 760 C CA . ASP A 1 96 ? -14.569 4.707 15.182 1.00 84.62 96 ASP A CA 1
ATOM 761 C C . ASP A 1 96 ? -13.487 5.764 15.458 1.00 84.62 96 ASP A C 1
ATOM 763 O O . ASP A 1 96 ? -13.444 6.336 16.552 1.00 84.62 96 ASP A O 1
ATOM 767 N N . ASP A 1 97 ? -12.624 6.033 14.479 1.00 80.38 97 ASP A N 1
ATOM 768 C CA . ASP A 1 97 ? -11.570 7.045 14.589 1.00 80.38 97 ASP A CA 1
ATOM 769 C C . ASP A 1 97 ? -11.113 7.523 13.200 1.00 80.38 97 ASP A C 1
ATOM 771 O O . ASP A 1 97 ? -11.440 6.931 12.171 1.00 80.38 97 ASP A O 1
ATOM 775 N N . THR A 1 98 ? -10.346 8.609 13.155 1.00 79.75 98 THR A N 1
ATOM 776 C CA . THR A 1 98 ? -9.658 9.040 11.932 1.00 79.75 98 THR A CA 1
ATOM 777 C C . THR A 1 98 ? -8.248 8.474 11.913 1.00 79.75 98 THR A C 1
ATOM 779 O O . THR A 1 98 ? -7.413 8.806 12.760 1.00 79.75 98 THR A O 1
ATOM 782 N N . VAL A 1 99 ? -7.967 7.647 10.911 1.00 79.38 99 VAL A N 1
ATOM 783 C CA . VAL A 1 99 ? -6.631 7.112 10.657 1.00 79.38 99 VAL A CA 1
ATOM 784 C C . VAL A 1 99 ? -5.914 8.008 9.665 1.00 79.38 99 VAL A C 1
ATOM 786 O O . VAL A 1 99 ? -6.410 8.293 8.578 1.00 79.38 99 VAL A O 1
ATOM 789 N N . VAL A 1 100 ? -4.729 8.461 10.049 1.00 79.12 100 VAL A N 1
ATOM 790 C CA . VAL A 1 100 ? -3.854 9.261 9.204 1.00 79.12 100 VAL A CA 1
ATOM 791 C C . VAL A 1 100 ? -2.802 8.357 8.597 1.00 79.12 100 VAL A C 1
ATOM 793 O O . VAL A 1 100 ? -2.061 7.691 9.322 1.00 79.12 100 VAL A O 1
ATOM 796 N N . PHE A 1 101 ? -2.727 8.370 7.272 1.00 80.88 101 PHE A N 1
ATOM 797 C CA . PHE A 1 101 ? -1.690 7.687 6.517 1.00 80.88 101 PHE A CA 1
ATOM 798 C C . PHE A 1 101 ? -0.717 8.711 5.953 1.00 80.88 101 PHE A C 1
ATOM 800 O O . PHE A 1 101 ? -1.112 9.682 5.308 1.00 80.88 101 PHE A O 1
ATOM 807 N N . GLN A 1 102 ? 0.571 8.472 6.166 1.00 80.44 102 GLN A N 1
ATOM 808 C CA . GLN A 1 102 ? 1.637 9.210 5.504 1.00 80.44 102 GLN A CA 1
ATOM 809 C C . GLN A 1 102 ? 2.492 8.229 4.715 1.00 80.44 102 GLN A C 1
ATOM 811 O O . GLN A 1 102 ? 2.982 7.261 5.292 1.00 80.44 102 GLN A O 1
ATOM 816 N N . THR A 1 103 ? 2.645 8.501 3.419 1.00 81.19 103 THR A N 1
ATOM 817 C CA . THR A 1 103 ? 3.404 7.689 2.466 1.00 81.19 103 THR A CA 1
ATOM 818 C C . THR A 1 103 ? 4.560 8.485 1.874 1.00 81.19 103 THR A C 1
ATOM 820 O O . THR A 1 103 ? 4.458 9.697 1.687 1.00 81.19 103 THR A O 1
ATOM 823 N N . GLY A 1 104 ? 5.665 7.819 1.565 1.00 82.12 104 GLY A N 1
ATOM 824 C CA . GLY A 1 104 ? 6.758 8.382 0.774 1.00 82.12 104 GLY A CA 1
ATOM 825 C C . GLY A 1 104 ? 7.382 7.293 -0.081 1.00 82.12 104 GLY A C 1
ATOM 826 O O . GLY A 1 104 ? 7.317 6.136 0.326 1.00 82.12 104 GLY A O 1
ATOM 827 N N . SER A 1 105 ? 7.901 7.657 -1.251 1.00 83.44 105 SER A N 1
ATOM 828 C CA . SER A 1 105 ? 8.482 6.714 -2.211 1.00 83.44 105 SER A CA 1
ATOM 829 C C . SER A 1 105 ? 9.428 7.396 -3.196 1.00 83.44 105 SER A C 1
ATOM 831 O O . SER A 1 105 ? 9.289 8.597 -3.459 1.00 83.44 105 SER A O 1
ATOM 833 N N . ASP A 1 106 ? 10.344 6.583 -3.709 1.00 85.25 106 ASP A N 1
ATOM 834 C CA . ASP A 1 106 ? 11.197 6.737 -4.890 1.00 85.25 106 ASP A CA 1
ATOM 835 C C . ASP A 1 106 ? 11.127 5.354 -5.571 1.00 85.25 106 ASP A C 1
ATOM 837 O O . ASP A 1 106 ? 11.563 4.383 -4.962 1.00 85.25 106 ASP A O 1
ATOM 841 N N . ASP A 1 107 ? 10.404 5.131 -6.664 1.00 90.19 107 ASP A N 1
ATOM 842 C CA . ASP A 1 107 ? 9.579 6.061 -7.434 1.00 90.19 107 ASP A CA 1
ATOM 843 C C . ASP A 1 107 ? 8.130 6.123 -6.910 1.00 90.19 107 ASP A C 1
ATOM 845 O O . ASP A 1 107 ? 7.761 6.968 -6.082 1.00 90.19 107 ASP A O 1
ATOM 849 N N . GLY A 1 108 ? 7.264 5.240 -7.414 1.00 92.12 108 GLY A N 1
ATOM 850 C CA . GLY A 1 108 ? 5.818 5.380 -7.322 1.00 92.12 108 GLY A CA 1
ATOM 851 C C . GLY A 1 108 ? 5.204 4.653 -6.136 1.00 92.12 108 GLY A C 1
ATOM 852 O O . GLY A 1 108 ? 5.687 3.616 -5.692 1.00 92.12 108 GLY A O 1
ATOM 853 N N . ILE A 1 109 ? 4.084 5.182 -5.639 1.00 92.88 109 ILE A N 1
ATOM 854 C CA . ILE A 1 109 ? 3.314 4.573 -4.552 1.00 92.88 109 ILE A CA 1
ATOM 855 C C . ILE A 1 109 ? 1.812 4.767 -4.716 1.00 92.88 109 ILE A C 1
ATOM 857 O O . ILE A 1 109 ? 1.339 5.848 -5.081 1.00 92.88 109 ILE A O 1
ATOM 861 N N . MET A 1 110 ? 1.049 3.729 -4.386 1.00 96.31 110 MET A N 1
ATOM 862 C CA . MET A 1 110 ? -0.397 3.817 -4.193 1.00 96.31 110 MET A CA 1
ATOM 863 C C . MET A 1 110 ? -0.788 3.156 -2.878 1.00 96.31 110 MET A C 1
ATOM 865 O O . MET A 1 110 ? -0.243 2.117 -2.515 1.00 96.31 110 MET A O 1
ATOM 869 N N . LEU A 1 111 ? -1.747 3.755 -2.178 1.00 93.56 111 LEU A N 1
ATOM 870 C CA . LEU A 1 111 ? -2.356 3.176 -0.984 1.00 93.56 111 LEU A CA 1
ATOM 871 C C . LEU A 1 111 ? -3.859 3.089 -1.195 1.00 93.56 111 LEU A C 1
ATOM 873 O O . LEU A 1 111 ? -4.495 4.093 -1.526 1.00 93.56 111 LEU A O 1
ATOM 877 N N . TYR A 1 112 ? -4.403 1.912 -0.928 1.00 96.75 112 TYR A N 1
ATOM 878 C CA . TYR A 1 112 ? -5.828 1.655 -0.875 1.00 96.75 112 TYR A CA 1
ATOM 879 C C . TYR A 1 112 ? -6.248 1.308 0.554 1.00 96.75 112 TYR A C 1
ATOM 881 O O . TYR A 1 112 ? -5.514 0.627 1.275 1.00 96.75 112 TYR A O 1
ATOM 889 N N . VAL A 1 113 ? -7.441 1.754 0.940 1.00 95.31 113 VAL A N 1
ATOM 890 C CA . VAL A 1 113 ? -8.103 1.432 2.211 1.00 95.31 113 VAL A CA 1
ATOM 891 C C . VAL A 1 113 ? -9.479 0.878 1.872 1.00 95.31 113 VAL A C 1
ATOM 893 O O . VAL A 1 113 ? -10.254 1.545 1.197 1.00 95.31 113 VAL A O 1
ATOM 896 N N . ASP A 1 114 ? -9.756 -0.363 2.264 1.00 96.69 114 ASP A N 1
ATOM 897 C CA . ASP A 1 114 ? -10.983 -1.097 1.918 1.00 96.69 114 ASP A CA 1
ATOM 898 C C . ASP A 1 114 ? -11.309 -1.096 0.411 1.00 96.69 114 ASP A C 1
ATOM 900 O O . ASP A 1 114 ? -12.466 -1.085 -0.007 1.00 96.69 114 ASP A O 1
ATOM 904 N N . GLY A 1 115 ? -10.264 -1.109 -0.422 1.00 97.50 115 GLY A N 1
ATOM 905 C CA . GLY A 1 115 ? -10.368 -1.068 -1.883 1.00 97.50 115 GLY A CA 1
ATOM 906 C C . GLY A 1 115 ? -10.506 0.336 -2.486 1.00 97.50 115 GLY A C 1
ATOM 907 O O . GLY A 1 115 ? -10.452 0.465 -3.708 1.00 97.50 115 GLY A O 1
ATOM 908 N N . GLU A 1 116 ? -10.628 1.393 -1.678 1.00 97.81 116 GLU A N 1
ATOM 909 C CA . GLU A 1 116 ? -10.638 2.782 -2.152 1.00 97.81 116 GLU A CA 1
ATOM 910 C C . GLU A 1 116 ? -9.216 3.344 -2.246 1.00 97.81 116 GLU A C 1
ATOM 912 O O . GLU A 1 116 ? -8.448 3.275 -1.290 1.00 97.81 116 GLU A O 1
ATOM 917 N N . LEU A 1 117 ? -8.864 3.933 -3.392 1.00 97.69 117 LEU A N 1
ATOM 918 C CA . LEU A 1 117 ? -7.568 4.572 -3.617 1.00 97.69 117 LEU A CA 1
ATOM 919 C C . LEU A 1 117 ? -7.475 5.910 -2.868 1.00 97.69 117 LEU A C 1
ATOM 921 O O . LEU A 1 117 ? -8.077 6.896 -3.287 1.00 97.69 117 LEU A O 1
ATOM 925 N N . VAL A 1 118 ? -6.665 5.963 -1.809 1.00 94.75 118 VAL A N 1
ATOM 926 C CA . VAL A 1 118 ? -6.516 7.159 -0.955 1.00 94.75 118 VAL A CA 1
ATOM 927 C C . VAL A 1 118 ? -5.213 7.921 -1.188 1.00 94.75 118 VAL A C 1
ATOM 929 O O . VAL A 1 118 ? -5.144 9.120 -0.933 1.00 94.75 118 VAL A O 1
ATOM 932 N N . VAL A 1 119 ? -4.173 7.256 -1.699 1.00 92.62 119 VAL A N 1
ATOM 933 C CA . VAL A 1 119 ? -2.942 7.904 -2.175 1.00 92.62 119 VAL A CA 1
ATOM 934 C C . VAL A 1 119 ? -2.679 7.434 -3.590 1.00 92.62 119 VAL A C 1
ATOM 936 O O . VAL A 1 119 ? -2.505 6.240 -3.809 1.00 92.62 119 VAL A O 1
ATOM 939 N N . ASN A 1 120 ? -2.574 8.374 -4.526 1.00 96.50 120 ASN A N 1
ATOM 940 C CA . ASN A 1 120 ? -2.164 8.101 -5.896 1.00 96.50 120 ASN A CA 1
ATOM 941 C C . ASN A 1 120 ? -0.912 8.912 -6.237 1.00 96.50 120 ASN A C 1
ATOM 943 O O . ASN A 1 120 ? -0.978 10.113 -6.494 1.00 96.50 120 ASN A O 1
ATOM 947 N N . SER A 1 121 ? 0.245 8.268 -6.193 1.00 94.31 121 SER A N 1
ATOM 948 C CA . SER A 1 121 ? 1.524 8.854 -6.590 1.00 94.31 121 SER A CA 1
ATOM 949 C C . SER A 1 121 ? 2.320 7.860 -7.424 1.00 94.31 121 SER A C 1
ATOM 951 O O . SER A 1 121 ? 3.483 7.598 -7.145 1.00 94.31 121 SER A O 1
ATOM 953 N N . TRP A 1 122 ? 1.670 7.286 -8.437 1.00 96.25 122 TRP A N 1
ATOM 954 C CA . TRP A 1 122 ? 2.274 6.350 -9.383 1.00 96.25 122 TRP A CA 1
ATOM 955 C C . TRP A 1 122 ? 3.019 7.102 -10.496 1.00 96.25 122 TRP A C 1
ATOM 957 O O . TRP A 1 122 ? 2.482 7.323 -11.581 1.00 96.25 122 TRP A O 1
ATOM 967 N N . VAL A 1 123 ? 4.214 7.607 -10.188 1.00 94.00 123 VAL A N 1
ATOM 968 C CA . VAL A 1 123 ? 4.982 8.486 -11.081 1.00 94.00 123 VAL A CA 1
ATOM 969 C C . VAL A 1 123 ? 6.486 8.316 -10.870 1.00 94.00 123 VAL A C 1
ATOM 971 O O . VAL A 1 123 ? 6.926 8.183 -9.734 1.00 94.00 123 VAL A O 1
ATOM 974 N N . LEU A 1 124 ? 7.245 8.399 -11.969 1.00 92.94 124 LEU A N 1
ATOM 975 C CA . LEU A 1 124 ? 8.710 8.428 -11.996 1.00 92.94 124 LEU A CA 1
ATOM 976 C C . LEU A 1 124 ? 9.206 9.735 -11.365 1.00 92.94 124 LEU A C 1
ATOM 978 O O . LEU A 1 124 ? 8.978 10.820 -11.918 1.00 92.94 124 LEU A O 1
ATOM 982 N N . ARG A 1 125 ? 9.837 9.648 -10.195 1.00 90.12 125 ARG A N 1
ATOM 983 C CA . ARG A 1 125 ? 10.374 10.775 -9.430 1.00 90.12 125 ARG A CA 1
ATOM 984 C C . ARG A 1 125 ? 11.307 10.277 -8.327 1.00 90.12 125 ARG A C 1
ATOM 986 O O . ARG A 1 125 ? 11.001 9.319 -7.638 1.00 90.12 125 ARG A O 1
ATOM 993 N N . GLY A 1 126 ? 12.302 11.103 -8.013 1.00 85.12 126 GLY A N 1
ATOM 994 C CA . GLY A 1 126 ? 13.068 10.938 -6.782 1.00 85.12 126 GLY A CA 1
ATOM 995 C C . GLY A 1 126 ? 12.202 11.013 -5.515 1.00 85.12 126 GLY A C 1
ATOM 996 O O . GLY A 1 126 ? 11.095 11.577 -5.521 1.00 85.12 126 GLY A O 1
ATOM 997 N N . TYR A 1 127 ? 12.760 10.533 -4.401 1.00 84.00 127 TYR A N 1
ATOM 998 C CA . TYR A 1 127 ? 12.057 10.405 -3.126 1.00 84.00 127 TYR A CA 1
ATOM 999 C C . TYR A 1 127 ? 11.215 11.625 -2.763 1.00 84.00 127 TYR A C 1
ATOM 1001 O O . TYR A 1 127 ? 11.720 12.732 -2.543 1.00 84.00 127 TYR A O 1
ATOM 1009 N N . THR A 1 128 ? 9.918 11.385 -2.606 1.00 81.56 128 THR A N 1
ATOM 1010 C CA . THR A 1 128 ? 8.947 12.406 -2.229 1.00 81.56 128 THR A CA 1
ATOM 1011 C C . THR A 1 128 ? 8.028 11.878 -1.138 1.00 81.56 128 THR A C 1
ATOM 1013 O O . THR A 1 128 ? 7.456 10.796 -1.247 1.00 81.56 128 THR A O 1
ATOM 1016 N N . LEU A 1 129 ? 7.857 12.674 -0.081 1.00 81.31 129 LEU A N 1
ATOM 1017 C CA . LEU A 1 129 ? 6.864 12.427 0.959 1.00 81.31 129 LEU A CA 1
ATOM 1018 C C . LEU A 1 129 ? 5.530 13.043 0.527 1.00 81.31 129 LEU A C 1
ATOM 1020 O O . LEU A 1 129 ? 5.465 14.243 0.258 1.00 81.31 129 LEU A O 1
ATOM 1024 N N . ASN A 1 130 ? 4.472 12.242 0.481 1.00 81.56 130 ASN A N 1
ATOM 1025 C CA . ASN A 1 130 ? 3.131 12.732 0.192 1.00 81.56 130 ASN A CA 1
ATOM 1026 C C . ASN A 1 130 ? 2.551 13.463 1.411 1.00 81.56 130 ASN A C 1
ATOM 1028 O O . ASN A 1 130 ? 2.897 13.179 2.566 1.00 81.56 130 ASN A O 1
ATOM 1032 N N . SER A 1 131 ? 1.640 14.405 1.155 1.00 83.50 131 SER A N 1
ATOM 1033 C CA . SER A 1 131 ? 0.831 15.000 2.218 1.00 83.50 131 SER A CA 1
ATOM 1034 C C . SER A 1 131 ? 0.055 13.902 2.959 1.00 83.50 131 SER A C 1
ATOM 1036 O O . SER A 1 131 ? -0.461 12.994 2.303 1.00 83.50 131 SER A O 1
ATOM 1038 N N . PRO A 1 132 ? -0.041 13.958 4.301 1.00 81.19 132 PRO A N 1
ATOM 1039 C CA . PRO A 1 132 ? -0.835 12.994 5.052 1.00 81.19 132 PRO A CA 1
ATOM 1040 C C . PRO A 1 132 ? -2.298 12.989 4.596 1.00 81.19 132 PRO A C 1
ATOM 1042 O O . PRO A 1 132 ? -2.884 14.052 4.383 1.00 81.19 132 PRO A O 1
ATOM 1045 N N . VAL A 1 133 ? -2.893 11.802 4.485 1.00 81.25 133 VAL A N 1
ATOM 1046 C CA . VAL A 1 133 ? -4.322 11.625 4.192 1.00 81.25 133 VAL A CA 1
ATOM 1047 C C . VAL A 1 133 ? -5.052 11.170 5.449 1.00 81.25 133 VAL A C 1
ATOM 1049 O O . VAL A 1 133 ? -4.551 10.325 6.186 1.00 81.25 133 VAL A O 1
ATOM 1052 N N . HIS A 1 134 ? -6.219 11.756 5.711 1.00 84.69 134 HIS A N 1
ATOM 1053 C CA . HIS A 1 134 ? -7.026 11.522 6.909 1.00 84.69 134 HIS A CA 1
ATOM 1054 C C . HIS A 1 134 ? -8.279 10.739 6.523 1.00 84.69 134 HIS A C 1
ATOM 1056 O O . HIS A 1 134 ? -9.153 11.281 5.848 1.00 84.69 134 HIS A O 1
ATOM 1062 N N . ILE A 1 135 ? -8.368 9.481 6.945 1.00 83.94 135 ILE A N 1
ATOM 1063 C CA . ILE A 1 135 ? -9.438 8.563 6.555 1.00 83.94 135 ILE A CA 1
ATOM 1064 C C . ILE A 1 135 ? -10.283 8.220 7.788 1.00 83.94 135 ILE A C 1
ATOM 1066 O O . ILE A 1 135 ? -9.771 7.591 8.718 1.00 83.94 135 ILE A O 1
ATOM 1070 N N . PRO A 1 136 ? -11.560 8.639 7.843 1.00 87.00 136 PRO A N 1
ATOM 1071 C CA . PRO A 1 136 ? -12.461 8.224 8.907 1.00 87.00 136 PRO A CA 1
ATOM 1072 C C . PRO A 1 136 ? -12.819 6.747 8.725 1.00 87.00 136 PRO A C 1
ATOM 1074 O O . PRO A 1 136 ? -13.401 6.365 7.713 1.00 87.00 136 PRO A O 1
ATOM 1077 N N . LEU A 1 137 ? -12.499 5.926 9.721 1.00 86.12 137 LEU A N 1
ATOM 1078 C CA . LEU A 1 137 ? -12.782 4.496 9.737 1.00 86.12 137 LEU A CA 1
ATOM 1079 C C . LEU A 1 137 ? -13.697 4.146 10.910 1.00 86.12 137 LEU A C 1
ATOM 1081 O O . LEU A 1 137 ? -13.739 4.833 11.935 1.00 86.12 137 LEU A O 1
ATOM 1085 N N . LYS A 1 138 ? -14.477 3.082 10.733 1.00 92.69 138 LYS A N 1
ATOM 1086 C CA . LYS A 1 138 ? -15.344 2.541 11.779 1.00 92.69 138 LYS A CA 1
ATOM 1087 C C . LYS A 1 138 ? -14.566 1.579 12.670 1.00 92.69 138 LYS A C 1
ATOM 1089 O O . LYS A 1 138 ? -13.478 1.139 12.330 1.00 92.69 138 LYS A O 1
ATOM 1094 N N . ALA A 1 139 ? -15.120 1.250 13.829 1.00 90.56 139 ALA A N 1
ATOM 1095 C CA . ALA A 1 139 ? -14.636 0.103 14.585 1.00 90.56 139 ALA A CA 1
ATOM 1096 C C . ALA A 1 139 ? -14.727 -1.167 13.720 1.00 90.56 139 ALA A C 1
ATOM 1098 O O . ALA A 1 139 ? -15.743 -1.387 13.055 1.00 90.56 139 ALA A O 1
ATOM 1099 N N . GLY A 1 140 ? -13.709 -2.023 13.775 1.00 92.69 140 GLY A N 1
ATOM 1100 C CA . GLY A 1 140 ? -13.667 -3.281 13.035 1.00 92.69 140 GLY A CA 1
ATOM 1101 C C . GLY A 1 140 ? -12.405 -3.464 12.198 1.00 92.69 140 GLY A C 1
ATOM 1102 O O . GLY A 1 140 ? -11.404 -2.767 12.364 1.00 92.69 140 GLY A O 1
ATOM 1103 N N . THR A 1 141 ? -12.443 -4.474 11.331 1.00 95.69 141 THR A N 1
ATOM 1104 C CA . THR A 1 141 ? -11.323 -4.836 10.462 1.00 95.69 141 THR A CA 1
ATOM 1105 C C . THR A 1 141 ? -11.379 -4.063 9.153 1.00 95.69 141 THR A C 1
ATOM 1107 O O . THR A 1 141 ? -12.403 -4.078 8.476 1.00 95.69 141 THR A O 1
ATOM 1110 N N . HIS A 1 142 ? -10.246 -3.480 8.777 1.00 93.38 142 HIS A N 1
ATOM 1111 C CA . HIS A 1 142 ? -10.026 -2.807 7.503 1.00 93.38 142 HIS A CA 1
ATOM 1112 C C . HIS A 1 142 ? -8.849 -3.440 6.768 1.00 93.38 142 HIS A C 1
ATOM 1114 O O . HIS A 1 142 ? -7.886 -3.903 7.395 1.00 93.38 142 HIS A O 1
ATOM 1120 N N . VAL A 1 143 ? -8.916 -3.453 5.441 1.00 95.62 143 VAL A N 1
ATOM 1121 C CA . VAL A 1 143 ? -7.848 -3.973 4.579 1.00 95.62 143 VAL A CA 1
ATOM 1122 C C . VAL A 1 143 ? -7.092 -2.805 3.975 1.00 95.62 143 VAL A C 1
ATOM 1124 O O . VAL A 1 143 ? -7.684 -1.909 3.379 1.00 95.62 143 VAL A O 1
ATOM 1127 N N . LEU A 1 144 ? -5.772 -2.835 4.100 1.00 93.81 144 LEU A N 1
ATOM 1128 C CA . LEU A 1 144 ? -4.889 -1.909 3.407 1.00 93.81 144 LEU A CA 1
ATOM 1129 C C . LEU A 1 144 ? -4.190 -2.648 2.273 1.00 93.81 144 LEU A C 1
ATOM 1131 O O . LEU A 1 144 ? -3.721 -3.772 2.465 1.00 93.81 144 LEU A O 1
ATOM 1135 N N . GLU A 1 145 ? -4.072 -1.995 1.123 1.00 96.31 145 GLU A N 1
ATOM 1136 C CA . GLU A 1 145 ? -3.279 -2.480 -0.004 1.00 96.31 145 GLU A CA 1
ATOM 1137 C C . GLU A 1 145 ? -2.289 -1.397 -0.434 1.00 96.31 145 GLU A C 1
ATOM 1139 O O . GLU A 1 145 ? -2.663 -0.251 -0.671 1.00 96.31 145 GLU A O 1
ATOM 1144 N N . LEU A 1 146 ? -1.008 -1.750 -0.496 1.00 93.06 146 LEU A N 1
ATOM 1145 C CA . LEU A 1 146 ? 0.086 -0.841 -0.809 1.00 93.06 146 LEU A CA 1
ATOM 1146 C C . LEU A 1 146 ? 0.807 -1.323 -2.055 1.00 93.06 146 LEU A C 1
ATOM 1148 O O . LEU A 1 146 ? 1.263 -2.467 -2.113 1.00 93.06 146 LEU A O 1
ATOM 1152 N N . TRP A 1 147 ? 0.900 -0.451 -3.049 1.00 95.50 147 TRP A N 1
ATOM 1153 C CA . TRP A 1 147 ? 1.661 -0.697 -4.266 1.00 95.50 147 TRP A CA 1
ATOM 1154 C C . TRP A 1 147 ? 2.863 0.222 -4.286 1.00 95.50 147 TRP A C 1
ATOM 1156 O O . TRP A 1 147 ? 2.738 1.396 -3.944 1.00 95.50 147 TRP A O 1
ATOM 1166 N N . TYR A 1 148 ? 3.995 -0.302 -4.730 1.00 92.12 148 TYR A N 1
ATOM 1167 C CA . TYR A 1 148 ? 5.240 0.443 -4.854 1.00 92.12 148 TYR A CA 1
ATOM 1168 C C . TYR A 1 148 ? 6.054 -0.058 -6.048 1.00 92.12 148 TYR A C 1
ATOM 1170 O O . TYR A 1 148 ? 5.998 -1.256 -6.344 1.00 92.12 148 TYR A O 1
ATOM 1178 N N .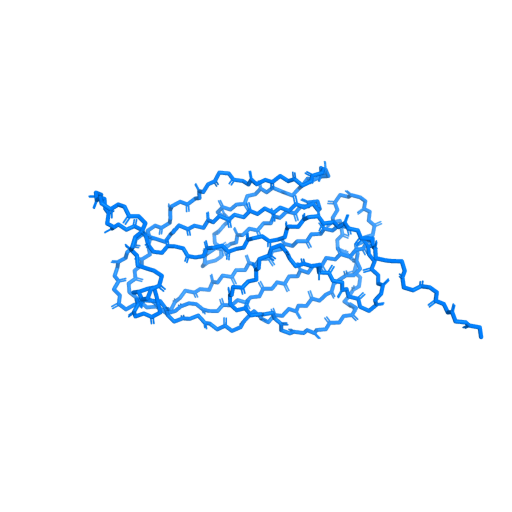 TYR A 1 149 ? 6.807 0.833 -6.694 1.00 91.12 149 TYR A N 1
ATOM 1179 C CA . TYR A 1 149 ? 7.815 0.479 -7.693 1.00 91.12 149 TYR A CA 1
ATOM 1180 C C . TYR A 1 149 ? 9.046 1.391 -7.628 1.00 91.12 149 TYR A C 1
ATOM 1182 O O . TYR A 1 149 ? 8.932 2.542 -7.198 1.00 91.12 149 TYR A O 1
ATOM 1190 N N . GLU A 1 150 ? 10.164 0.863 -8.127 1.00 86.44 150 GLU A N 1
ATOM 1191 C CA . GLU A 1 150 ? 11.423 1.541 -8.465 1.00 86.44 150 GLU A CA 1
ATOM 1192 C C . GLU A 1 150 ? 12.139 0.797 -9.606 1.00 86.44 150 GLU A C 1
ATOM 1194 O O . GLU A 1 150 ? 11.985 -0.443 -9.693 1.00 86.44 150 GLU A O 1
#